Protein AF-A0A0C2C6N1-F1 (afdb_monomer_lite)

Organism: NCBI:txid51022

Radius of gyration: 17.13 Å; chains: 1; bounding box: 32×42×41 Å

Foldseek 3Di:
DFFAAPVRHGDDAPDKHWDKDDDPPDDCADDPCPPRSPVQAPPVGIGGPQFIWGQHPVRDIGTDAGNVQWDDDPNDTDHQSNVQVVQCVDPPDPGDGDHDDDPDDDDPDDD

Secondary structure (DSSP, 8-state):
-EEE-TTSPBPPTT-EEEEEE-STTS-SSBTTBHHHHHHHB-TT--EEEEEEEEE-TTS-EEEEEEGGGPEEETTEEE-HHHHHHHHTTSTT-S--------SS-------

Structure (mmCIF, N/CA/C/O backbone):
data_AF-A0A0C2C6N1-F1
#
_entry.id   AF-A0A0C2C6N1-F1
#
loop_
_atom_site.group_PDB
_atom_site.id
_atom_site.type_symbol
_atom_site.label_atom_id
_atom_site.label_alt_id
_atom_site.label_comp_id
_atom_site.label_asym_id
_atom_site.label_entity_id
_atom_site.label_seq_id
_atom_site.pdbx_PDB_ins_code
_atom_site.Cartn_x
_atom_site.Cartn_y
_atom_site.Cartn_z
_atom_site.occupancy
_atom_site.B_iso_or_equiv
_atom_site.auth_seq_id
_atom_site.auth_comp_id
_atom_site.auth_asym_id
_atom_site.auth_atom_id
_atom_site.pdbx_PDB_model_num
ATOM 1 N N . ALA A 1 1 ? -3.477 -7.718 -9.357 1.00 91.50 1 ALA A N 1
ATOM 2 C CA . ALA A 1 1 ? -2.783 -7.010 -8.266 1.00 91.50 1 ALA A CA 1
ATOM 3 C C . ALA A 1 1 ? -2.166 -8.048 -7.341 1.00 91.50 1 ALA A C 1
ATOM 5 O O . ALA A 1 1 ? -2.705 -9.149 -7.271 1.00 91.50 1 ALA A O 1
ATOM 6 N N . ALA A 1 2 ? -1.064 -7.724 -6.681 1.00 94.31 2 ALA A N 1
ATOM 7 C CA . ALA A 1 2 ? -0.419 -8.566 -5.676 1.00 94.31 2 ALA A CA 1
ATOM 8 C C . ALA A 1 2 ? -0.005 -7.696 -4.483 1.00 94.31 2 ALA A C 1
ATOM 10 O O . ALA A 1 2 ? 0.100 -6.480 -4.633 1.00 94.31 2 ALA A O 1
ATOM 11 N N . ILE A 1 3 ? 0.207 -8.314 -3.322 1.00 96.12 3 ILE A N 1
ATOM 12 C CA . ILE A 1 3 ? 0.7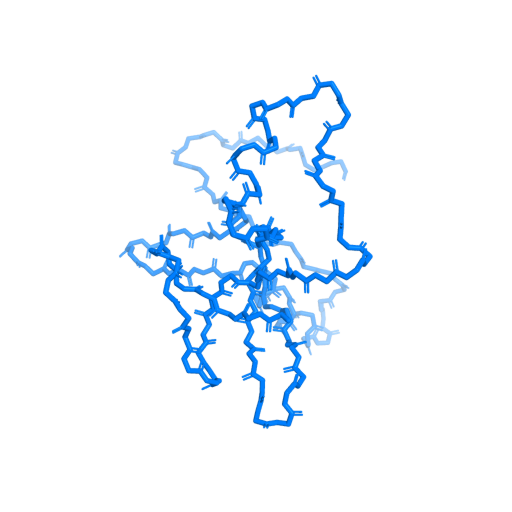89 -7.656 -2.148 1.00 96.12 3 ILE A CA 1
ATOM 13 C C . ILE A 1 3 ? 2.243 -8.104 -2.044 1.00 96.12 3 ILE A C 1
ATOM 15 O O . ILE A 1 3 ? 2.501 -9.305 -2.135 1.00 96.12 3 ILE A O 1
ATOM 19 N N . VAL A 1 4 ? 3.181 -7.170 -1.891 1.00 95.12 4 VAL A N 1
ATOM 20 C CA . VAL A 1 4 ? 4.621 -7.458 -1.833 1.00 95.12 4 VAL A CA 1
ATOM 21 C C . VAL A 1 4 ? 5.282 -6.883 -0.584 1.00 95.12 4 VAL A C 1
ATOM 23 O O . VAL A 1 4 ? 4.831 -5.885 -0.019 1.00 95.12 4 VAL A O 1
ATOM 26 N N . ASP A 1 5 ? 6.368 -7.519 -0.151 1.00 92.44 5 ASP A N 1
ATOM 27 C CA . ASP A 1 5 ? 7.240 -7.003 0.900 1.00 92.44 5 ASP A CA 1
ATOM 28 C C . ASP A 1 5 ? 8.213 -5.926 0.380 1.00 92.44 5 ASP A C 1
ATOM 30 O O . ASP A 1 5 ? 8.262 -5.605 -0.808 1.00 92.44 5 ASP A O 1
ATOM 34 N N . LYS A 1 6 ? 9.046 -5.382 1.278 1.00 87.25 6 LYS A N 1
ATOM 35 C CA . LYS A 1 6 ? 10.072 -4.373 0.945 1.00 87.25 6 LYS A CA 1
ATOM 36 C C . LYS A 1 6 ? 11.155 -4.849 -0.035 1.00 87.25 6 LYS A C 1
ATOM 38 O O . LYS A 1 6 ? 11.950 -4.034 -0.488 1.00 87.25 6 LYS A O 1
ATOM 43 N N . TYR A 1 7 ? 11.226 -6.149 -0.309 1.00 88.94 7 TYR A N 1
ATOM 44 C CA . TYR A 1 7 ? 12.155 -6.754 -1.260 1.00 88.94 7 TYR A CA 1
ATOM 45 C C . TYR A 1 7 ? 11.458 -7.141 -2.575 1.00 88.94 7 TYR A C 1
ATOM 47 O O . TYR A 1 7 ? 12.079 -7.779 -3.421 1.00 88.94 7 TYR A O 1
ATOM 55 N N . GLY A 1 8 ? 10.177 -6.790 -2.747 1.00 88.88 8 GLY A N 1
ATOM 56 C CA . GLY A 1 8 ? 9.388 -7.118 -3.934 1.00 88.88 8 GLY A CA 1
ATOM 57 C C . GLY A 1 8 ? 8.882 -8.562 -3.974 1.00 88.88 8 GLY A C 1
ATOM 58 O O . GLY A 1 8 ? 8.395 -9.012 -5.009 1.00 88.88 8 GLY A O 1
ATOM 59 N N . ARG A 1 9 ? 8.979 -9.318 -2.873 1.00 93.44 9 ARG A N 1
ATOM 60 C CA . ARG A 1 9 ? 8.483 -10.700 -2.815 1.00 93.44 9 ARG A CA 1
ATOM 61 C C . ARG A 1 9 ? 6.994 -10.697 -2.513 1.00 93.44 9 ARG A C 1
ATOM 63 O O . ARG A 1 9 ? 6.554 -9.999 -1.605 1.00 93.44 9 ARG A O 1
ATOM 70 N N . ILE A 1 10 ? 6.231 -11.498 -3.254 1.00 94.62 10 ILE A N 1
ATOM 71 C CA . ILE A 1 10 ? 4.787 -11.640 -3.040 1.00 94.62 10 ILE A CA 1
ATOM 72 C C . ILE A 1 10 ? 4.535 -12.237 -1.655 1.00 94.62 10 ILE A C 1
ATOM 74 O O . ILE A 1 10 ? 5.098 -13.276 -1.310 1.00 94.62 10 ILE A O 1
ATOM 78 N N . LEU A 1 11 ? 3.669 -11.580 -0.890 1.00 95.56 11 LEU A N 1
ATOM 79 C CA . LEU A 1 11 ? 3.251 -12.016 0.432 1.00 95.56 11 LEU A CA 1
ATOM 80 C C . LEU A 1 11 ? 2.004 -12.918 0.367 1.00 95.56 11 LEU A C 1
ATOM 82 O O . LEU A 1 11 ? 1.181 -12.779 -0.548 1.00 95.56 11 LEU A O 1
ATOM 86 N N . PRO A 1 12 ? 1.834 -13.831 1.341 1.00 95.12 12 PRO A N 1
ATOM 87 C CA . PRO A 1 12 ? 0.590 -14.564 1.540 1.00 95.12 12 PRO A CA 1
ATOM 88 C C . PRO A 1 12 ? -0.617 -13.643 1.771 1.00 95.12 12 PRO A C 1
ATOM 90 O O . PRO A 1 12 ? -0.492 -12.478 2.150 1.00 95.12 12 PRO A O 1
ATOM 93 N N . ARG A 1 13 ? -1.822 -14.191 1.580 1.00 94.81 13 ARG A N 1
ATOM 94 C CA . ARG A 1 13 ? -3.062 -13.493 1.955 1.00 94.81 13 ARG A CA 1
ATOM 95 C C . ARG A 1 13 ? -3.104 -13.265 3.466 1.00 94.81 13 ARG A C 1
ATOM 97 O O . ARG A 1 13 ? -2.585 -14.071 4.231 1.00 94.81 13 ARG A O 1
ATOM 104 N N . GLY A 1 14 ? -3.708 -12.154 3.876 1.00 93.56 14 GLY A N 1
ATOM 105 C CA . GLY A 1 14 ? -3.743 -11.705 5.268 1.00 93.56 14 GLY A CA 1
ATOM 106 C C . GLY A 1 14 ? -2.504 -10.926 5.723 1.00 93.56 14 GLY A C 1
ATOM 107 O O . GLY A 1 14 ? -2.584 -10.218 6.725 1.00 93.56 14 GLY A O 1
ATOM 108 N N . GLU A 1 15 ? -1.389 -10.975 4.987 1.00 93.62 15 GLU A N 1
ATOM 109 C CA . GLU A 1 15 ? -0.200 -10.190 5.322 1.00 93.62 15 GLU A CA 1
ATOM 110 C C . GLU A 1 15 ? -0.252 -8.764 4.758 1.00 93.62 15 GLU A C 1
ATOM 112 O O . GLU A 1 15 ? -0.842 -8.489 3.708 1.00 93.62 15 GLU A O 1
ATOM 117 N N . LYS A 1 16 ? 0.375 -7.841 5.496 1.00 91.94 16 LYS A N 1
ATOM 118 C CA . LYS A 1 16 ? 0.433 -6.415 5.172 1.00 91.94 16 LYS A CA 1
ATOM 119 C C . LYS A 1 16 ? 1.669 -6.127 4.319 1.00 91.94 16 LYS A C 1
ATOM 121 O O . LYS A 1 16 ? 2.789 -6.410 4.735 1.00 91.94 16 LYS A O 1
ATOM 126 N N . GLY A 1 17 ? 1.469 -5.499 3.165 1.00 93.12 17 GLY A N 1
ATOM 127 C CA . GLY A 1 17 ? 2.550 -5.103 2.262 1.00 93.12 17 GLY A CA 1
ATOM 128 C C . GLY A 1 17 ? 2.104 -4.056 1.251 1.00 93.12 17 GLY A C 1
ATOM 129 O O . GLY A 1 17 ? 0.979 -3.563 1.315 1.00 93.12 17 GLY A O 1
ATOM 130 N N . GLU A 1 18 ? 2.981 -3.697 0.320 1.00 94.56 18 GLU A N 1
ATOM 131 C CA . GLU A 1 18 ? 2.625 -2.774 -0.758 1.00 94.56 18 GLU A CA 1
ATOM 132 C C . GLU A 1 18 ? 1.727 -3.473 -1.783 1.00 94.56 18 GLU A C 1
ATOM 134 O O . GLU A 1 18 ? 2.029 -4.587 -2.213 1.00 94.56 18 GLU A O 1
ATOM 139 N N . VAL A 1 19 ? 0.646 -2.819 -2.217 1.00 95.38 19 VAL A N 1
ATOM 140 C CA . VAL A 1 19 ? -0.125 -3.299 -3.366 1.00 95.38 19 VAL A CA 1
ATOM 141 C C . VAL A 1 19 ? 0.544 -2.879 -4.671 1.00 95.38 19 VAL A C 1
ATOM 143 O O . VAL A 1 19 ? 0.708 -1.698 -4.966 1.00 95.38 19 VAL A O 1
ATOM 146 N N . VAL A 1 20 ? 0.885 -3.864 -5.495 1.00 95.19 20 VAL A N 1
ATOM 147 C CA . VAL A 1 20 ? 1.397 -3.653 -6.850 1.00 95.19 20 VAL A CA 1
ATOM 148 C C . VAL A 1 20 ? 0.372 -4.102 -7.878 1.00 95.19 20 VAL A C 1
ATOM 150 O O . VAL A 1 20 ? -0.338 -5.107 -7.715 1.00 95.19 20 VAL A O 1
ATOM 153 N N . VAL A 1 21 ? 0.268 -3.348 -8.969 1.00 95.19 21 VAL A N 1
ATOM 154 C CA . VAL A 1 21 ? -0.728 -3.598 -10.013 1.00 95.19 21 VAL A CA 1
ATOM 155 C C . VAL A 1 21 ? -0.079 -3.772 -11.373 1.00 95.19 21 VAL A C 1
ATOM 157 O O . VAL A 1 21 ? 0.888 -3.111 -11.728 1.00 95.19 21 VAL A O 1
ATOM 160 N N . ARG A 1 22 ? -0.651 -4.685 -12.151 1.00 94.00 22 ARG A N 1
ATOM 161 C CA . ARG A 1 22 ? -0.312 -4.924 -13.548 1.00 94.00 22 ARG A CA 1
ATOM 162 C C . ARG A 1 22 ? -1.591 -5.294 -14.271 1.00 94.00 22 ARG A C 1
ATOM 164 O O . ARG A 1 22 ? -2.388 -6.078 -13.753 1.00 94.00 22 ARG A O 1
ATOM 171 N N . GLY A 1 23 ? -1.789 -4.740 -15.456 1.00 91.75 23 GLY A N 1
ATOM 172 C CA . GLY A 1 23 ? -2.983 -4.991 -16.247 1.00 91.75 23 GLY A CA 1
ATOM 173 C C . GLY A 1 23 ? -3.032 -4.116 -17.487 1.00 91.75 23 GLY A C 1
ATOM 174 O O . GLY A 1 23 ? -2.193 -3.240 -17.673 1.00 91.75 23 GLY A O 1
ATOM 175 N N . TYR A 1 24 ? -4.035 -4.363 -18.324 1.00 90.50 24 TYR A N 1
ATOM 176 C CA . TYR A 1 24 ? -4.232 -3.647 -19.584 1.00 90.50 24 TYR A CA 1
ATOM 177 C C . TYR A 1 24 ? -4.349 -2.126 -19.397 1.00 90.50 24 TYR A C 1
ATOM 179 O O . TYR A 1 24 ? -3.789 -1.368 -20.182 1.00 90.50 24 TYR A O 1
ATOM 187 N N . SER A 1 25 ? -5.025 -1.694 -18.331 1.00 89.81 25 SER A N 1
ATOM 188 C CA . SER A 1 25 ? -5.286 -0.278 -18.043 1.00 89.81 25 SER A CA 1
ATOM 189 C C . SER A 1 25 ? -4.214 0.400 -17.181 1.00 89.81 25 SER A C 1
ATOM 191 O O . SER A 1 25 ? -4.416 1.529 -16.747 1.00 89.81 25 SER A O 1
ATOM 193 N N . VAL A 1 26 ? -3.098 -0.274 -16.887 1.00 91.00 26 VAL A N 1
ATOM 194 C CA . VAL A 1 26 ? -1.995 0.332 -16.126 1.00 91.00 26 VAL A CA 1
ATOM 195 C C . VAL A 1 26 ? -1.098 1.105 -17.091 1.00 91.00 26 VAL A C 1
ATOM 197 O O . VAL A 1 26 ? -0.777 0.617 -18.177 1.00 91.00 26 VAL A O 1
ATOM 200 N N . MET A 1 27 ? -0.711 2.324 -16.707 1.00 90.19 27 MET A N 1
ATOM 201 C CA . MET A 1 27 ? 0.181 3.158 -17.513 1.00 90.19 27 MET A CA 1
ATOM 202 C C . MET A 1 27 ? 1.508 2.440 -17.794 1.00 90.19 27 MET A C 1
ATOM 204 O O . MET A 1 27 ? 1.980 1.638 -16.993 1.00 90.19 27 MET A O 1
ATOM 208 N N . ARG A 1 28 ? 2.130 2.746 -18.936 1.00 88.50 28 ARG A N 1
ATOM 209 C CA . ARG A 1 28 ? 3.449 2.195 -19.298 1.00 88.50 28 ARG A CA 1
ATOM 210 C C . ARG A 1 28 ? 4.617 3.010 -18.749 1.00 88.50 28 ARG A C 1
ATOM 212 O O . ARG A 1 28 ? 5.747 2.544 -18.802 1.00 88.50 28 ARG A O 1
ATOM 219 N N . GLY A 1 29 ? 4.338 4.217 -18.275 1.00 91.56 29 GLY A N 1
ATOM 220 C CA . GLY A 1 29 ? 5.325 5.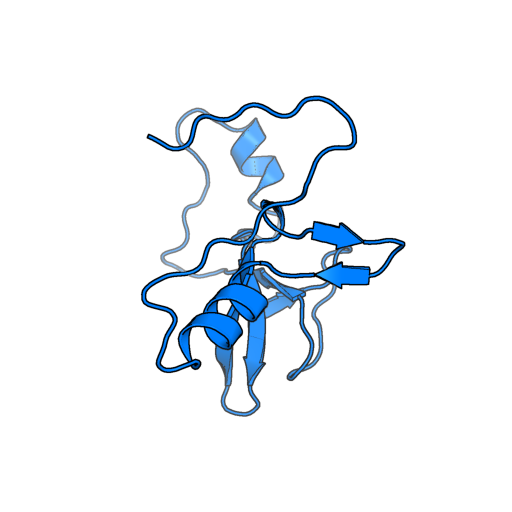150 -17.769 1.00 91.56 29 GLY A CA 1
ATOM 221 C C . GLY A 1 29 ? 4.748 6.545 -17.621 1.00 91.56 29 GLY A C 1
ATOM 222 O O . GLY A 1 29 ? 3.638 6.833 -18.078 1.00 91.56 29 GLY A O 1
ATOM 223 N N . TYR A 1 30 ? 5.528 7.394 -16.974 1.00 92.19 30 TYR A N 1
ATOM 224 C CA . TYR A 1 30 ? 5.257 8.810 -16.820 1.00 92.19 30 TYR A CA 1
ATOM 225 C C . TYR A 1 30 ? 5.661 9.575 -18.082 1.00 92.19 30 TYR A C 1
ATOM 227 O O . TYR A 1 30 ? 6.673 9.285 -18.724 1.00 92.19 30 TYR A O 1
ATOM 235 N N . TRP A 1 31 ? 4.864 10.581 -18.439 1.00 93.81 31 TRP A N 1
ATOM 236 C CA . TRP A 1 31 ? 5.141 11.441 -19.586 1.00 93.81 31 TRP A CA 1
ATOM 237 C C . TRP A 1 31 ? 6.453 12.210 -19.390 1.00 93.81 31 TRP A C 1
ATOM 239 O O . TRP A 1 31 ? 6.611 12.903 -18.387 1.00 93.81 31 TRP A O 1
ATOM 249 N N . ASN A 1 32 ? 7.380 12.105 -20.350 1.00 92.25 32 ASN A N 1
ATOM 250 C CA . ASN A 1 32 ? 8.701 12.748 -20.306 1.00 92.25 32 ASN A CA 1
ATOM 251 C C . ASN A 1 32 ? 9.500 12.500 -19.009 1.00 92.25 32 ASN A C 1
ATOM 253 O O . ASN A 1 32 ? 10.331 13.320 -18.627 1.00 92.25 32 ASN A O 1
ATOM 257 N N . SER A 1 33 ? 9.274 11.373 -18.327 1.00 92.56 33 SER A N 1
ATOM 258 C CA . SER A 1 33 ? 10.017 11.040 -17.112 1.00 92.56 33 SER A CA 1
ATOM 259 C C . SER A 1 33 ? 10.391 9.563 -17.078 1.00 92.56 33 SER A C 1
ATOM 261 O O . SER A 1 33 ? 9.735 8.730 -16.448 1.00 92.56 33 SER A O 1
ATOM 263 N N . GLU A 1 34 ? 11.460 9.223 -17.799 1.00 91.50 34 GLU A N 1
ATOM 264 C CA . GLU A 1 34 ? 11.993 7.858 -17.823 1.00 91.50 34 GLU A CA 1
ATOM 265 C C . GLU A 1 34 ? 12.541 7.419 -16.463 1.00 91.50 34 GLU A C 1
ATOM 267 O O . GLU A 1 34 ? 12.385 6.256 -16.103 1.00 91.50 34 GLU A O 1
ATOM 272 N N . GLU A 1 35 ? 13.152 8.329 -15.702 1.00 92.38 35 GLU A N 1
ATOM 273 C CA . GLU A 1 35 ? 13.678 8.026 -14.365 1.00 92.38 35 GLU A CA 1
ATOM 274 C C . GLU A 1 35 ? 12.549 7.619 -13.413 1.00 92.38 35 GLU A C 1
ATOM 276 O O . GLU A 1 35 ? 12.564 6.501 -12.906 1.00 92.38 35 GLU A O 1
ATOM 281 N N . GLN A 1 36 ? 11.498 8.440 -13.286 1.00 88.75 36 GLN A N 1
ATOM 282 C CA . GLN A 1 36 ? 10.323 8.097 -12.468 1.00 88.75 36 GLN A CA 1
ATOM 283 C C . GLN A 1 36 ? 9.629 6.827 -12.965 1.00 88.75 36 GLN A C 1
ATOM 285 O O . GLN A 1 36 ? 9.125 6.029 -12.180 1.00 88.75 36 GLN A O 1
ATOM 290 N N . THR A 1 37 ? 9.611 6.612 -14.283 1.00 90.94 37 THR A N 1
ATOM 291 C CA . THR A 1 37 ? 9.066 5.378 -14.857 1.00 90.94 37 THR A CA 1
ATOM 292 C C . THR A 1 37 ? 9.834 4.154 -14.373 1.00 90.94 37 THR A C 1
ATOM 294 O O . THR A 1 37 ? 9.201 3.184 -13.980 1.00 90.94 37 THR A O 1
ATOM 297 N N . LYS A 1 38 ? 11.170 4.195 -14.363 1.00 91.25 38 LYS A N 1
ATOM 298 C CA . LYS A 1 38 ? 12.013 3.082 -13.897 1.00 91.25 38 LYS A CA 1
ATOM 299 C C . LYS A 1 38 ? 11.956 2.892 -12.379 1.00 91.25 38 LYS A C 1
ATOM 301 O O . LYS A 1 38 ? 12.139 1.776 -11.905 1.00 91.25 38 LYS A O 1
ATOM 306 N N . GLU A 1 39 ? 11.708 3.959 -11.624 1.00 89.25 39 GLU A N 1
ATOM 307 C CA . GLU A 1 39 ? 11.560 3.901 -10.163 1.00 89.25 39 GLU A CA 1
ATOM 308 C C . GLU A 1 39 ? 10.222 3.300 -9.715 1.00 89.25 39 GLU A C 1
ATOM 310 O O . GLU A 1 39 ? 10.166 2.610 -8.695 1.00 89.25 39 GLU A O 1
ATOM 315 N N . GLU A 1 40 ? 9.143 3.578 -10.448 1.00 90.12 40 GLU A N 1
ATOM 316 C CA . GLU A 1 40 ? 7.783 3.190 -10.054 1.00 90.12 40 GLU A CA 1
ATOM 317 C C . GLU A 1 40 ? 7.237 1.992 -10.848 1.00 90.12 40 GLU A C 1
ATOM 319 O O . GLU A 1 40 ? 6.283 1.346 -10.410 1.00 90.12 40 GLU A O 1
ATOM 324 N N . ILE A 1 41 ? 7.810 1.679 -12.014 1.00 92.75 41 ILE A N 1
ATOM 325 C CA . ILE A 1 41 ? 7.424 0.539 -12.850 1.00 92.75 41 ILE A CA 1
ATOM 326 C C . ILE A 1 41 ? 8.629 -0.378 -13.043 1.00 92.75 41 ILE A C 1
ATOM 328 O O . ILE A 1 41 ? 9.643 -0.014 -13.632 1.00 92.75 41 ILE A O 1
ATOM 332 N N . THR A 1 42 ? 8.475 -1.608 -12.573 1.00 89.94 42 THR A N 1
ATOM 333 C CA . THR A 1 42 ? 9.463 -2.685 -12.716 1.00 89.94 42 THR A CA 1
ATOM 334 C C . THR A 1 42 ? 9.575 -3.178 -14.161 1.00 89.94 42 THR A C 1
ATOM 336 O O . THR A 1 42 ? 8.660 -3.013 -14.973 1.00 89.94 42 THR A O 1
ATOM 339 N N . GLU A 1 43 ? 10.682 -3.852 -14.489 1.00 87.88 43 GLU A N 1
ATOM 340 C CA . GLU A 1 43 ? 10.917 -4.417 -15.828 1.00 87.88 43 GLU A CA 1
ATOM 341 C C . GLU A 1 43 ? 9.826 -5.415 -16.261 1.00 87.88 43 GLU A C 1
ATOM 343 O O . GLU A 1 43 ? 9.461 -5.483 -17.437 1.00 87.88 43 GLU A O 1
ATOM 348 N N . ASP A 1 44 ? 9.230 -6.148 -15.317 1.00 88.25 44 ASP A N 1
ATOM 349 C CA . ASP A 1 44 ? 8.124 -7.082 -15.554 1.00 88.25 44 ASP A CA 1
ATOM 350 C C . ASP A 1 44 ? 6.725 -6.424 -15.502 1.00 88.25 44 ASP A C 1
ATOM 352 O O . ASP A 1 44 ? 5.687 -7.108 -15.567 1.00 88.25 44 ASP A O 1
ATOM 356 N N . ARG A 1 45 ? 6.707 -5.082 -15.521 1.00 89.75 45 ARG A N 1
ATOM 357 C CA . ARG A 1 45 ? 5.550 -4.181 -15.645 1.00 89.75 45 ARG A CA 1
ATOM 358 C C . ARG A 1 45 ? 4.612 -4.164 -14.440 1.00 89.75 45 ARG A C 1
ATOM 360 O O . ARG A 1 45 ? 3.411 -3.938 -14.610 1.00 89.75 45 ARG A O 1
ATOM 367 N N . TRP A 1 46 ? 5.122 -4.395 -13.236 1.00 94.00 46 TRP A N 1
ATOM 368 C CA . TRP A 1 46 ? 4.389 -4.037 -12.022 1.00 94.00 46 TRP A CA 1
ATOM 369 C C . TRP A 1 46 ? 4.575 -2.568 -11.701 1.00 94.00 46 TRP A C 1
ATOM 371 O O . TRP A 1 46 ? 5.700 -2.087 -11.607 1.00 94.00 46 TRP A O 1
ATOM 381 N N . TYR A 1 47 ? 3.453 -1.891 -11.496 1.00 94.69 47 TYR A N 1
ATOM 382 C CA . TYR A 1 47 ? 3.407 -0.536 -10.983 1.00 94.69 47 TYR A CA 1
ATOM 383 C C . TYR A 1 47 ? 3.306 -0.552 -9.455 1.00 94.69 47 TYR A C 1
ATOM 385 O O . TYR A 1 47 ? 2.384 -1.162 -8.895 1.00 94.69 47 TYR A O 1
ATOM 393 N N . HIS A 1 48 ? 4.247 0.134 -8.811 1.00 93.31 48 HIS A N 1
ATOM 394 C CA . HIS A 1 48 ? 4.287 0.404 -7.380 1.00 93.31 48 HIS A CA 1
ATOM 395 C C . HIS A 1 48 ? 3.318 1.537 -7.038 1.00 93.31 48 HIS A C 1
ATOM 397 O O . HIS A 1 48 ? 3.554 2.704 -7.344 1.00 93.31 48 H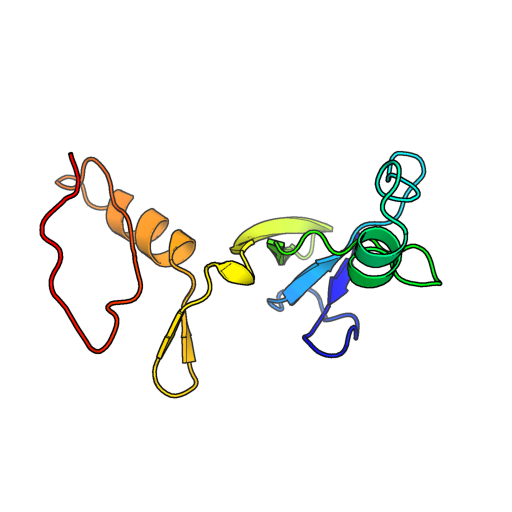IS A O 1
ATOM 403 N N . THR A 1 49 ? 2.189 1.195 -6.413 1.00 91.19 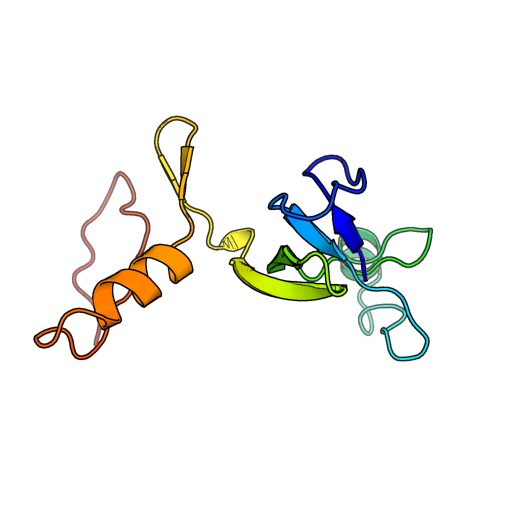49 THR A N 1
ATOM 404 C CA . THR A 1 49 ? 1.169 2.191 -6.033 1.00 91.19 49 THR A CA 1
ATOM 405 C C . THR A 1 49 ? 1.590 3.018 -4.821 1.00 91.19 49 THR A C 1
ATOM 407 O O . THR A 1 49 ? 1.033 4.089 -4.575 1.00 91.19 49 THR A O 1
ATOM 410 N N . ARG A 1 50 ? 2.577 2.524 -4.058 1.00 90.44 50 ARG A N 1
ATOM 411 C CA . ARG A 1 50 ? 3.008 3.040 -2.755 1.00 90.44 50 ARG A CA 1
ATOM 412 C C . ARG A 1 50 ? 1.950 2.950 -1.659 1.00 90.44 50 ARG A C 1
ATOM 414 O O . ARG A 1 50 ? 2.211 3.445 -0.557 1.00 90.44 50 ARG A O 1
ATOM 421 N N . ASP A 1 51 ? 0.824 2.292 -1.913 1.00 90.94 51 ASP A N 1
ATOM 422 C CA . ASP A 1 51 ? -0.220 2.041 -0.927 1.00 90.94 51 ASP A CA 1
ATOM 423 C C . ASP A 1 51 ? 0.038 0.717 -0.207 1.00 90.94 51 ASP A C 1
ATOM 425 O O . ASP A 1 51 ? 0.389 -0.296 -0.813 1.00 90.94 51 ASP A O 1
ATOM 429 N N . ILE A 1 52 ? -0.128 0.728 1.111 1.00 91.50 52 ILE A N 1
ATOM 430 C CA . ILE A 1 52 ? -0.014 -0.460 1.949 1.00 91.50 52 ILE A CA 1
ATOM 431 C C . ILE A 1 52 ? -1.402 -1.050 2.120 1.00 91.50 52 ILE A C 1
ATOM 433 O O . ILE A 1 52 ? -2.353 -0.352 2.480 1.00 91.50 52 ILE A O 1
ATOM 437 N N . ALA A 1 53 ? -1.513 -2.346 1.872 1.00 93.81 53 ALA A N 1
ATOM 438 C CA . ALA A 1 53 ? -2.774 -3.052 1.865 1.00 93.81 53 ALA A CA 1
ATOM 439 C C . ALA A 1 53 ? -2.629 -4.486 2.374 1.00 93.81 53 ALA A C 1
ATOM 441 O O . ALA A 1 53 ? -1.529 -5.027 2.500 1.00 93.81 53 ALA A O 1
ATOM 442 N N . VAL A 1 54 ? -3.778 -5.094 2.651 1.00 95.00 54 VAL A N 1
ATOM 443 C CA . VAL A 1 54 ? -3.917 -6.515 2.967 1.00 95.00 54 VAL A CA 1
ATOM 444 C C . VAL A 1 54 ? -4.863 -7.136 1.947 1.00 95.00 54 VAL A C 1
ATOM 446 O O . VAL A 1 54 ? -5.923 -6.576 1.653 1.00 95.00 54 VAL A O 1
ATOM 449 N N . MET A 1 55 ? -4.483 -8.289 1.396 1.00 96.19 55 MET A N 1
ATOM 450 C CA . MET A 1 55 ? -5.363 -9.082 0.537 1.00 96.19 55 MET A CA 1
ATOM 451 C C . MET A 1 55 ? -6.132 -10.093 1.384 1.00 96.19 55 MET A C 1
ATOM 453 O O . MET A 1 55 ? -5.527 -10.961 2.011 1.00 96.19 55 MET A O 1
ATOM 457 N N . ASN A 1 56 ? -7.458 -9.987 1.377 1.00 94.38 56 ASN A N 1
ATOM 458 C CA . ASN A 1 56 ? -8.359 -10.893 2.084 1.00 94.38 56 ASN A CA 1
ATOM 459 C C . ASN A 1 56 ? -8.497 -12.234 1.340 1.00 94.38 56 ASN A C 1
ATOM 461 O O . ASN A 1 56 ? -8.206 -12.342 0.145 1.00 94.38 56 ASN A O 1
ATOM 465 N N . ASP A 1 57 ? -9.016 -13.257 2.018 1.00 93.44 57 ASP A N 1
ATOM 466 C CA . ASP A 1 57 ? -9.163 -14.610 1.457 1.00 93.44 57 ASP A CA 1
ATOM 467 C C . ASP A 1 57 ? -10.098 -14.691 0.248 1.00 93.44 57 ASP A C 1
ATOM 469 O O . ASP A 1 57 ? -9.911 -15.532 -0.630 1.00 93.44 57 ASP A O 1
ATOM 473 N N . ASN A 1 58 ? -11.068 -13.785 0.150 1.00 93.19 58 ASN A N 1
ATOM 474 C CA . ASN A 1 58 ? -11.961 -13.658 -1.003 1.00 93.19 58 ASN A CA 1
ATOM 475 C C . ASN A 1 58 ? -11.329 -12.892 -2.187 1.00 93.19 58 ASN A C 1
ATOM 477 O O . ASN A 1 58 ? -11.990 -12.684 -3.201 1.00 93.19 58 ASN A O 1
ATOM 481 N N . GLY A 1 59 ? -10.070 -12.459 -2.067 1.00 90.56 59 GLY A N 1
ATOM 482 C CA . GLY A 1 59 ? -9.346 -11.712 -3.093 1.00 90.56 59 GLY A CA 1
ATOM 483 C C . GLY A 1 59 ? -9.610 -10.204 -3.101 1.00 90.56 59 GLY A C 1
ATOM 484 O O . GLY A 1 59 ? -9.075 -9.516 -3.971 1.00 90.56 59 GLY A O 1
ATOM 485 N N . THR A 1 60 ? -10.397 -9.666 -2.162 1.00 94.25 60 THR A N 1
ATOM 486 C CA . THR A 1 60 ? -10.532 -8.211 -2.015 1.00 94.25 60 THR A CA 1
ATOM 487 C C . THR A 1 60 ? -9.286 -7.618 -1.361 1.00 94.25 60 THR A C 1
ATOM 489 O O . THR A 1 60 ? -8.583 -8.288 -0.604 1.00 94.25 60 THR A O 1
ATOM 492 N N . ILE A 1 61 ? -9.000 -6.353 -1.664 1.00 94.69 61 ILE A N 1
ATOM 493 C CA . ILE A 1 61 ? -7.842 -5.630 -1.132 1.00 94.69 61 ILE A CA 1
ATOM 494 C C . ILE A 1 61 ? -8.351 -4.509 -0.233 1.00 94.69 61 ILE A C 1
ATOM 496 O O . ILE A 1 61 ? -9.119 -3.658 -0.679 1.00 94.69 61 ILE A O 1
ATOM 500 N N . SER A 1 62 ? -7.902 -4.510 1.018 1.00 92.62 62 SER A N 1
ATOM 501 C CA . SER A 1 62 ? -8.183 -3.456 1.991 1.00 92.62 62 SER A CA 1
ATOM 502 C C . SER A 1 62 ? -6.954 -2.562 2.127 1.00 92.62 62 SER A C 1
ATOM 504 O O . SER A 1 62 ? -5.901 -3.034 2.557 1.00 92.62 62 SER A O 1
ATOM 506 N N . ILE A 1 63 ? -7.075 -1.282 1.768 1.00 90.31 63 ILE A N 1
ATOM 507 C CA . ILE A 1 63 ? -6.003 -0.296 1.961 1.00 90.31 63 ILE A CA 1
ATOM 508 C C . ILE A 1 63 ? -5.918 0.060 3.447 1.00 90.31 63 ILE A C 1
ATOM 510 O O . ILE A 1 63 ? -6.924 0.409 4.061 1.00 90.31 63 ILE A O 1
ATOM 514 N N . VAL A 1 64 ? -4.718 -0.027 4.016 1.00 87.12 64 VAL A N 1
ATOM 515 C CA . VAL A 1 64 ? -4.450 0.237 5.441 1.00 87.12 64 VAL A CA 1
ATOM 516 C C . VAL A 1 64 ? -3.557 1.457 5.664 1.00 87.12 64 VAL A C 1
ATOM 518 O O . VAL A 1 64 ? -3.410 1.918 6.792 1.00 87.12 64 VAL A O 1
ATOM 521 N N . GLY A 1 65 ? -2.946 1.994 4.609 1.00 84.56 65 GLY A N 1
ATOM 522 C CA . GLY A 1 65 ? -2.146 3.208 4.694 1.00 84.56 65 GLY A CA 1
ATOM 523 C C . GLY A 1 65 ? -1.297 3.426 3.454 1.00 84.56 65 GLY A C 1
ATOM 524 O O . GLY A 1 65 ? -1.491 2.778 2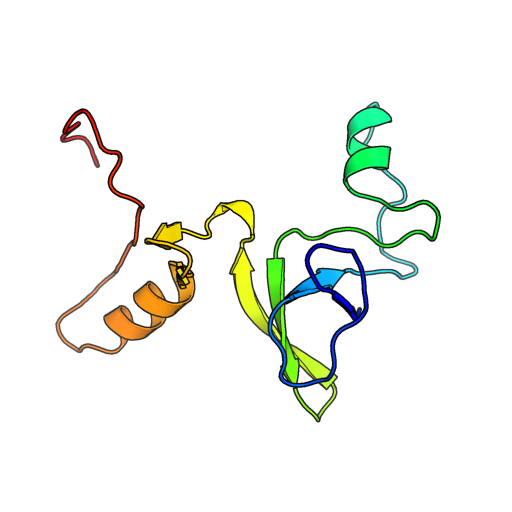.430 1.00 84.56 65 GLY A O 1
ATOM 525 N N . ARG A 1 66 ? -0.317 4.321 3.571 1.00 84.00 66 ARG A N 1
ATOM 526 C CA . ARG A 1 66 ? 0.633 4.644 2.508 1.00 84.00 66 ARG A CA 1
ATOM 527 C C . ARG A 1 66 ? 2.055 4.451 3.003 1.00 84.00 66 ARG A C 1
ATOM 529 O O . ARG A 1 66 ? 2.362 4.773 4.148 1.00 84.00 66 ARG A O 1
ATOM 536 N N . SER A 1 67 ? 2.932 3.952 2.141 1.00 78.50 67 SER A N 1
ATOM 537 C CA . SER A 1 67 ? 4.333 3.682 2.492 1.00 78.50 67 SER A CA 1
ATOM 538 C C . SER A 1 67 ? 5.081 4.948 2.930 1.00 78.50 67 SER A C 1
ATOM 540 O O . SER A 1 67 ? 5.851 4.895 3.884 1.00 78.50 67 SER A O 1
ATOM 542 N N . LYS A 1 68 ? 4.808 6.096 2.293 1.00 74.62 68 LYS A N 1
ATOM 543 C CA . LYS A 1 68 ? 5.423 7.397 2.624 1.00 74.62 68 LYS A CA 1
ATOM 544 C C . LYS A 1 68 ? 4.888 8.033 3.914 1.00 74.62 68 LYS A C 1
ATOM 546 O O . LYS A 1 68 ? 5.609 8.808 4.531 1.00 74.62 68 LYS A O 1
ATOM 551 N N . ASP A 1 69 ? 3.672 7.683 4.332 1.00 77.25 69 ASP A N 1
ATOM 552 C CA . ASP A 1 69 ? 3.045 8.219 5.551 1.00 77.25 69 ASP A CA 1
ATOM 553 C C . ASP A 1 69 ? 3.309 7.336 6.783 1.00 77.25 69 ASP A C 1
ATOM 555 O O . ASP A 1 69 ? 2.902 7.665 7.895 1.00 77.25 69 ASP A O 1
ATOM 559 N N . MET A 1 70 ? 3.990 6.202 6.607 1.00 79.56 70 MET A N 1
ATOM 560 C CA . MET A 1 70 ? 4.335 5.285 7.688 1.00 79.56 70 MET A CA 1
ATOM 561 C C . MET A 1 70 ? 5.277 5.954 8.700 1.00 79.56 70 MET A C 1
ATOM 563 O O . MET A 1 70 ? 6.363 6.423 8.360 1.00 79.56 70 MET A O 1
ATOM 567 N N . ILE A 1 71 ? 4.884 5.940 9.972 1.00 83.19 71 ILE A N 1
ATOM 568 C CA . ILE A 1 71 ? 5.691 6.431 11.088 1.00 83.19 71 ILE A CA 1
ATOM 569 C C . ILE A 1 71 ? 6.478 5.254 11.660 1.00 83.19 71 ILE A C 1
ATOM 571 O O . ILE A 1 71 ? 5.890 4.289 12.144 1.00 83.19 71 ILE A O 1
ATOM 575 N N . ASN A 1 72 ? 7.808 5.345 11.656 1.00 81.00 72 ASN A N 1
ATOM 576 C CA . ASN A 1 72 ? 8.645 4.405 12.396 1.00 81.00 72 ASN A CA 1
ATOM 577 C C . ASN A 1 72 ? 8.816 4.894 13.840 1.00 81.00 72 ASN A C 1
ATOM 579 O O . ASN A 1 72 ? 9.369 5.972 14.075 1.00 81.00 72 ASN A O 1
ATOM 583 N N . ARG A 1 73 ? 8.362 4.099 14.811 1.00 81.56 73 ARG A N 1
ATOM 584 C CA . ARG A 1 73 ? 8.563 4.362 16.239 1.00 81.56 73 ARG A CA 1
ATOM 585 C C . ARG A 1 73 ? 9.386 3.238 16.856 1.00 81.56 73 ARG A C 1
ATOM 587 O O . ARG A 1 73 ? 8.842 2.220 17.265 1.00 81.56 73 ARG A O 1
ATOM 594 N N . GLY A 1 74 ? 10.698 3.442 16.958 1.00 79.81 74 GLY A N 1
ATOM 595 C CA . GLY A 1 74 ? 11.592 2.491 17.629 1.00 79.81 74 GLY A CA 1
ATOM 596 C C . GLY A 1 74 ? 11.658 1.116 16.956 1.00 79.81 74 GLY A C 1
ATOM 597 O O . GLY A 1 74 ? 11.865 0.127 17.646 1.00 79.81 74 GLY A O 1
ATOM 598 N N . GLY A 1 75 ? 11.465 1.052 15.634 1.00 78.94 75 GLY A N 1
ATOM 599 C CA . GLY A 1 75 ? 11.433 -0.195 14.864 1.00 78.94 75 GLY A CA 1
ATOM 600 C C . GLY A 1 75 ? 10.026 -0.681 14.511 1.00 78.94 75 GLY A C 1
ATOM 601 O O . GLY A 1 75 ? 9.894 -1.500 13.606 1.00 78.94 75 GLY A O 1
ATOM 602 N N . GLU A 1 76 ? 8.987 -0.138 15.149 1.00 80.12 76 GLU A N 1
ATOM 603 C CA . GLU A 1 76 ? 7.591 -0.472 14.856 1.00 80.12 76 GLU A CA 1
ATOM 604 C C . GLU A 1 76 ? 7.023 0.413 13.741 1.00 80.12 76 GLU A C 1
ATOM 606 O O . GLU A 1 76 ? 7.169 1.640 13.767 1.00 80.12 76 GLU A O 1
ATOM 611 N N . ASN A 1 77 ? 6.336 -0.210 12.780 1.00 83.19 77 ASN A N 1
ATOM 612 C CA . ASN A 1 77 ? 5.681 0.474 11.665 1.00 83.19 77 ASN A CA 1
ATOM 613 C C . ASN A 1 77 ? 4.249 0.860 12.049 1.00 83.19 77 ASN A C 1
ATOM 615 O O . ASN A 1 77 ? 3.359 0.012 12.116 1.00 83.19 77 ASN A O 1
ATOM 619 N N . ILE A 1 78 ? 4.021 2.153 12.267 1.00 83.50 78 ILE A N 1
ATOM 620 C CA . ILE A 1 78 ? 2.718 2.721 12.615 1.00 83.50 78 ILE A CA 1
ATOM 621 C C . ILE A 1 78 ? 2.127 3.402 11.380 1.00 83.50 78 ILE A C 1
ATOM 623 O O . ILE A 1 78 ? 2.772 4.242 10.755 1.00 83.50 78 ILE A O 1
ATOM 627 N N . TYR A 1 79 ? 0.879 3.078 11.049 1.00 85.00 79 TYR A N 1
ATOM 628 C CA . TYR A 1 79 ? 0.155 3.679 9.928 1.00 85.00 79 TYR A CA 1
ATOM 629 C C . TYR A 1 79 ? -0.824 4.735 10.455 1.00 85.00 79 TYR A C 1
ATOM 631 O O . TYR A 1 79 ? -1.793 4.362 11.119 1.00 85.00 79 TYR A O 1
ATOM 639 N N . PRO A 1 80 ? -0.614 6.037 10.175 1.00 85.06 80 PRO A N 1
ATOM 640 C CA . PRO A 1 80 ? -1.503 7.111 10.624 1.00 85.06 80 PRO A CA 1
ATOM 641 C C . PRO A 1 80 ? -2.975 6.848 10.320 1.00 85.06 80 PRO A C 1
ATOM 643 O O . PRO A 1 80 ? -3.797 6.946 11.222 1.00 85.06 80 PRO A O 1
ATOM 646 N N . ALA A 1 81 ? -3.285 6.396 9.102 1.00 84.75 81 ALA A N 1
ATOM 647 C CA . ALA A 1 81 ? -4.650 6.105 8.673 1.00 84.75 81 ALA A CA 1
ATOM 648 C C . ALA A 1 81 ? -5.370 5.083 9.576 1.00 84.75 81 ALA A C 1
ATOM 650 O O . ALA A 1 81 ? -6.562 5.223 9.838 1.00 84.75 81 ALA A O 1
ATOM 651 N N . GLU A 1 82 ? -4.657 4.075 10.093 1.00 84.81 82 GLU A N 1
ATOM 652 C CA . GLU A 1 82 ? -5.223 3.071 11.005 1.00 84.81 82 GLU A CA 1
ATOM 653 C C . GLU A 1 82 ? -5.617 3.705 12.350 1.00 84.81 82 GLU A C 1
ATOM 655 O O . GLU A 1 82 ? -6.699 3.444 12.881 1.00 84.81 82 GLU A O 1
ATOM 660 N N . LEU A 1 83 ? -4.767 4.596 12.869 1.00 88.81 83 LEU A N 1
ATOM 661 C CA . LEU A 1 83 ? -5.033 5.347 14.095 1.00 88.81 83 LEU A CA 1
ATOM 662 C C . LEU A 1 83 ? -6.151 6.374 13.902 1.00 88.81 83 LEU A C 1
ATOM 664 O O . LEU A 1 83 ? -7.030 6.476 14.752 1.00 88.81 83 LEU A O 1
ATOM 668 N N . GLU A 1 84 ? -6.156 7.103 12.788 1.00 90.38 84 GLU A N 1
ATOM 669 C CA . GLU A 1 84 ? -7.203 8.071 12.441 1.00 90.38 84 GLU A CA 1
ATOM 670 C C . GLU A 1 84 ? -8.571 7.380 12.356 1.00 90.38 84 GLU A C 1
ATOM 672 O O . GLU A 1 84 ? -9.518 7.788 13.031 1.00 90.38 84 GLU A O 1
ATOM 677 N N . GLN A 1 85 ? -8.659 6.255 11.637 1.00 88.94 85 GLN A N 1
ATOM 678 C CA . GLN A 1 85 ? -9.879 5.443 11.554 1.00 88.94 85 GLN A CA 1
ATOM 679 C C . GLN A 1 85 ? -10.312 4.853 12.898 1.00 88.94 85 GLN A C 1
ATOM 681 O O . GLN A 1 85 ? -11.496 4.575 13.092 1.00 88.94 85 GLN A O 1
ATOM 686 N N . PHE A 1 86 ? -9.381 4.592 13.815 1.00 91.44 86 PHE A N 1
ATOM 687 C CA . PHE A 1 86 ? -9.717 4.168 15.170 1.00 91.44 86 PHE A CA 1
ATOM 688 C C . PHE A 1 86 ? -10.266 5.337 16.000 1.00 91.44 86 PHE A C 1
ATOM 690 O O . PHE A 1 86 ? -11.316 5.194 16.627 1.00 91.44 86 PHE A O 1
ATOM 697 N N . LEU A 1 87 ? -9.605 6.498 15.965 1.00 92.75 87 LEU A N 1
ATOM 698 C CA . LEU A 1 87 ? -9.983 7.698 16.718 1.00 92.75 87 LEU A CA 1
ATOM 699 C C . LEU A 1 87 ? -11.364 8.226 16.318 1.00 92.75 87 LEU A C 1
ATOM 701 O O . LEU A 1 87 ? -12.160 8.562 17.192 1.00 92.75 87 LEU A O 1
ATOM 705 N N . ILE A 1 88 ? -11.692 8.216 15.024 1.00 94.38 88 ILE A N 1
ATOM 706 C CA . ILE A 1 88 ? -12.997 8.672 14.513 1.00 94.38 88 ILE A CA 1
ATOM 707 C C . ILE A 1 88 ? -14.167 7.818 15.048 1.00 94.38 88 ILE A C 1
ATOM 709 O O . ILE A 1 88 ? -15.304 8.279 15.087 1.00 94.38 88 ILE A O 1
ATOM 713 N N . ARG A 1 89 ? -13.927 6.594 15.546 1.00 94.25 89 ARG A N 1
ATOM 714 C CA . ARG A 1 89 ? -14.986 5.774 16.177 1.00 94.25 89 ARG A CA 1
ATOM 715 C C . ARG A 1 89 ? -15.442 6.333 17.526 1.00 94.25 89 ARG A C 1
ATOM 717 O O . ARG A 1 89 ? -16.472 5.902 18.044 1.00 94.25 89 ARG A O 1
ATOM 724 N N . HIS A 1 90 ? -14.679 7.243 18.131 1.00 95.50 90 HIS A N 1
ATOM 725 C CA . HIS A 1 90 ? -15.023 7.830 19.417 1.00 95.50 90 HIS A CA 1
ATOM 726 C C . HIS A 1 90 ? -16.077 8.941 19.238 1.00 95.50 90 HIS A C 1
ATOM 728 O O . HIS A 1 90 ? -15.812 9.919 18.543 1.00 95.50 90 HIS A O 1
ATOM 734 N N . PRO A 1 91 ? -17.230 8.897 19.935 1.00 95.75 91 PRO A N 1
ATOM 735 C CA . PRO A 1 91 ? -18.374 9.784 19.667 1.00 95.75 91 PRO A CA 1
ATOM 736 C C . PRO A 1 91 ? -18.118 11.278 19.932 1.00 95.75 91 PRO A C 1
ATOM 738 O O . PRO A 1 91 ? -18.937 12.116 19.571 1.00 95.75 91 PRO A O 1
ATOM 741 N N . LYS A 1 92 ? -17.006 11.624 20.593 1.00 97.06 92 LYS A N 1
ATOM 742 C CA . LYS A 1 92 ? -16.585 13.016 20.844 1.00 97.06 92 LYS A CA 1
ATOM 743 C C . LYS A 1 92 ? -15.520 13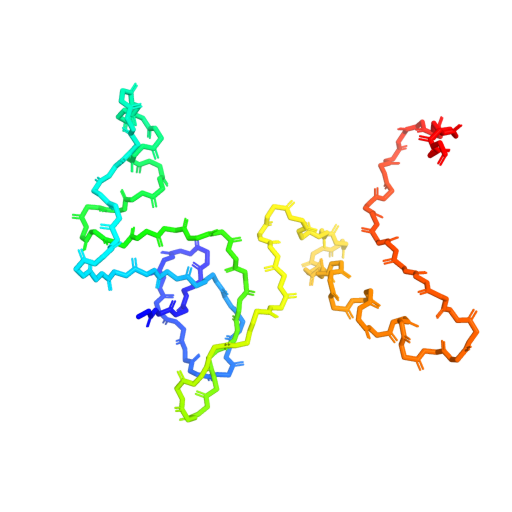.537 19.871 1.00 97.06 92 LYS A C 1
ATOM 745 O O . LYS A 1 92 ? -15.056 14.657 20.054 1.00 97.06 92 LYS A O 1
ATOM 750 N N . ILE A 1 93 ? -15.078 12.730 18.908 1.00 94.50 93 ILE A N 1
ATOM 751 C CA . ILE A 1 93 ? -14.057 13.109 17.928 1.00 94.50 93 ILE A CA 1
ATOM 752 C C . ILE A 1 93 ? -14.762 13.354 16.595 1.00 94.50 93 ILE A C 1
ATOM 754 O O . ILE A 1 93 ? -15.394 12.451 16.059 1.00 94.50 93 ILE A O 1
ATOM 758 N N . VAL A 1 94 ? -14.676 14.587 16.089 1.00 95.50 94 VAL A N 1
ATOM 759 C CA . VAL A 1 94 ? -15.243 14.963 14.783 1.00 95.50 94 VAL A CA 1
ATOM 760 C C . VAL A 1 94 ? -14.295 14.622 13.634 1.00 95.50 94 VAL A C 1
ATOM 762 O O . VAL A 1 94 ? -14.750 14.205 12.575 1.00 95.50 94 VAL A O 1
ATOM 765 N N . ASP A 1 95 ? -12.990 14.768 13.858 1.00 93.38 95 ASP A N 1
ATOM 766 C CA . ASP A 1 95 ? -11.942 14.478 12.885 1.00 93.38 95 ASP A CA 1
ATOM 767 C C . ASP A 1 95 ? -10.622 14.167 13.609 1.00 93.38 95 ASP A C 1
ATOM 769 O O . ASP A 1 95 ? -10.429 14.570 14.764 1.00 93.38 95 ASP A O 1
ATOM 773 N N . ALA A 1 96 ? -9.722 13.437 12.952 1.00 92.06 96 ALA A N 1
ATOM 774 C CA . ALA A 1 96 ? -8.423 13.061 13.495 1.00 92.06 96 ALA A CA 1
ATOM 775 C C . ALA A 1 96 ? -7.346 13.028 12.405 1.00 92.06 96 ALA A C 1
ATOM 777 O O . ALA A 1 96 ? -7.518 12.401 11.363 1.00 92.06 96 ALA A O 1
ATOM 778 N N . HIS A 1 97 ? -6.194 13.637 12.702 1.00 91.00 97 HIS A N 1
ATOM 779 C CA . HIS A 1 97 ? -5.007 13.592 11.850 1.00 91.00 97 HIS A CA 1
ATOM 780 C C . HIS A 1 97 ? -3.777 13.221 12.671 1.00 91.00 97 HIS A C 1
ATOM 782 O O . HIS A 1 97 ? -3.439 13.892 13.650 1.00 91.00 97 HIS A O 1
ATOM 788 N N . VAL A 1 98 ? -3.085 12.163 12.263 1.00 89.31 98 VAL A N 1
ATOM 789 C CA . VAL A 1 98 ? -1.888 11.664 12.935 1.00 89.31 98 VAL A CA 1
ATOM 790 C C . VAL A 1 98 ? -0.659 12.049 12.122 1.00 89.31 98 VAL A C 1
ATOM 792 O O . VAL A 1 98 ? -0.550 11.791 10.926 1.00 89.31 98 VAL A O 1
ATOM 795 N N . ARG A 1 99 ? 0.303 12.688 12.789 1.00 87.12 99 ARG A N 1
ATOM 796 C CA . ARG A 1 99 ? 1.565 13.127 12.189 1.00 87.12 99 ARG A CA 1
ATOM 797 C C . ARG A 1 99 ? 2.742 12.686 13.057 1.00 87.12 99 ARG A C 1
ATOM 799 O O . ARG A 1 99 ? 2.615 12.685 14.284 1.00 87.12 99 ARG A O 1
ATOM 806 N N . PRO A 1 100 ? 3.898 12.352 12.461 1.00 82.94 100 PRO A N 1
ATOM 807 C CA . PRO A 1 100 ? 5.115 12.167 13.232 1.00 82.94 100 PRO A CA 1
ATOM 808 C C . PRO A 1 100 ? 5.522 13.500 13.864 1.00 82.94 100 PRO A C 1
ATOM 810 O O . PRO A 1 100 ? 5.565 14.534 13.197 1.00 82.94 100 PRO A O 1
ATOM 813 N N . MET A 1 101 ? 5.847 13.477 15.154 1.00 82.38 101 MET A N 1
ATOM 814 C CA . MET A 1 101 ? 6.441 14.630 15.819 1.00 82.38 101 MET A CA 1
ATOM 815 C C . MET A 1 101 ? 7.956 14.578 15.608 1.00 82.38 101 MET A C 1
ATOM 817 O O . MET A 1 101 ? 8.633 13.700 16.140 1.00 82.38 101 MET A O 1
ATOM 821 N N . GLY A 1 102 ? 8.481 15.488 14.784 1.00 70.44 102 GLY A N 1
ATOM 822 C CA . GLY A 1 102 ? 9.922 15.633 14.584 1.00 70.44 102 GLY A CA 1
ATOM 823 C C . GLY A 1 102 ? 10.625 16.038 15.883 1.00 70.44 102 GLY A C 1
ATOM 824 O O . GLY A 1 102 ? 10.068 16.774 16.695 1.00 70.44 102 GLY A O 1
ATOM 825 N N . LEU A 1 103 ? 11.867 15.587 16.077 1.00 59.72 103 LEU A N 1
ATOM 826 C CA . LEU A 1 103 ? 12.649 15.852 17.293 1.00 59.72 103 LEU A CA 1
ATOM 827 C C . LEU A 1 103 ? 13.058 17.329 17.482 1.00 59.72 103 LEU A C 1
ATOM 829 O O . LEU A 1 103 ? 13.621 17.655 18.520 1.00 59.72 103 LEU A O 1
ATOM 833 N N . LEU A 1 104 ? 12.759 18.244 16.551 1.00 50.22 104 LEU A N 1
ATOM 834 C CA . LEU A 1 104 ? 13.052 19.674 16.693 1.00 50.22 104 LEU A CA 1
ATOM 835 C C . LEU A 1 104 ? 11.999 20.566 16.009 1.00 50.22 104 LEU A C 1
ATOM 837 O O . LEU A 1 104 ? 11.671 20.379 14.842 1.00 50.22 104 LEU A O 1
ATOM 841 N N . ARG A 1 105 ? 11.601 21.602 16.763 1.00 42.44 105 ARG A N 1
ATOM 842 C CA . ARG A 1 105 ? 10.755 22.771 16.444 1.00 42.44 105 ARG A CA 1
ATOM 843 C C . ARG A 1 105 ? 9.250 22.517 16.306 1.00 42.44 105 ARG A C 1
ATOM 845 O O . ARG A 1 105 ? 8.715 22.267 15.235 1.00 42.44 105 ARG A O 1
ATOM 852 N N . TYR A 1 106 ? 8.575 22.762 17.431 1.00 45.12 106 TYR A N 1
ATOM 853 C CA . TYR A 1 106 ? 7.234 23.346 17.489 1.00 45.12 106 TYR A CA 1
ATOM 854 C C . TYR A 1 106 ? 7.080 24.415 16.388 1.00 45.12 106 TYR A C 1
ATOM 856 O O . TYR A 1 106 ? 7.749 25.451 16.425 1.00 45.12 106 TYR A O 1
ATOM 864 N N . HIS A 1 107 ? 6.209 24.168 15.413 1.00 45.97 107 HIS A N 1
ATOM 865 C CA . HIS A 1 107 ? 5.652 25.211 14.558 1.00 45.97 107 HIS A CA 1
ATOM 866 C C . HIS A 1 107 ? 4.136 25.190 14.775 1.00 45.97 107 HIS A C 1
ATOM 868 O O . HIS A 1 107 ? 3.474 24.256 14.321 1.00 45.97 107 HIS A O 1
ATOM 874 N N . PRO A 1 108 ? 3.574 26.145 15.538 1.00 50.88 108 PRO A N 1
ATOM 875 C CA . PRO A 1 108 ? 2.146 26.199 15.795 1.00 50.88 108 PRO A CA 1
ATOM 876 C C . PRO A 1 108 ? 1.460 26.881 14.609 1.00 50.88 108 PRO A C 1
ATOM 878 O O . PRO A 1 108 ? 1.102 28.046 14.697 1.00 50.88 108 PRO A O 1
ATOM 881 N N . CYS A 1 109 ? 1.317 26.189 13.479 1.00 38.88 109 CYS A N 1
ATOM 882 C CA . CYS A 1 109 ? 0.494 26.662 12.363 1.00 38.88 109 CYS A CA 1
ATOM 883 C C . CYS A 1 109 ? -0.156 25.470 11.651 1.00 38.88 109 CYS A C 1
ATOM 885 O O . CYS A 1 109 ? 0.325 25.004 10.621 1.00 38.88 109 CYS A O 1
ATOM 887 N N . PHE A 1 110 ? -1.258 24.983 12.214 1.00 37.59 110 PHE A N 1
ATOM 888 C CA . PHE A 1 110 ? -2.401 24.616 11.382 1.00 37.59 110 PHE A CA 1
ATOM 889 C C . PHE A 1 110 ? -3.271 25.885 11.282 1.00 37.59 110 PHE A C 1
ATOM 891 O O . PHE A 1 110 ? -3.476 26.507 12.329 1.00 37.59 110 PHE A O 1
ATOM 898 N N . PRO A 1 111 ? -3.672 26.336 10.077 1.00 44.44 111 PRO A N 1
ATOM 899 C CA . PRO A 1 111 ? -4.661 27.402 9.934 1.00 44.44 111 PRO A CA 1
ATOM 900 C C . PRO A 1 111 ? -6.045 26.963 10.426 1.00 44.44 111 PRO A C 1
ATOM 902 O O . PRO A 1 111 ? -6.325 25.742 10.394 1.00 44.44 111 PRO A O 1
#

InterPro domains:
  IPR042099 ANL, N-terminal domain [G3DSA:3.40.50.12780] (1-71)
  IPR045851 AMP-binding enzyme domain superfamily [G3DSA:3.30.300.30] (72-103)

Sequence (111 aa):
AAIVDKYGRILPRGEKGEVVVRGYSVMRGYWNSEEQTKEEITEDRWYHTRDIAVMNDNGTISIVGRSKDMINRGGENIYPAELEQFLIRHPKIVDAHVRPMGLLRYHPCFP

pLDDT: mean 86.45, std 13.12, range [37.59, 97.06]